Protein AF-A0A4Y2S9C5-F1 (afdb_monomer_lite)

Foldseek 3Di:
DDDDDDDCPPCVVVVVPPVVADPVNCPPDNDDDDDDPDPVSQPVPPDDDDDDDDDDDDDDDDPDDDPDDDDDDDDDDDDKDWDQDPVRDTDTDD

pLDDT: mean 72.43, std 16.41, range [32.81, 96.25]

Secondary structure (DSSP, 8-state):
----SS----HHHHHHTT----HHHHHHH--------STTS-TTSSSPPPP-----------SS--SS-------------EEE-TT--EEE--

Organism: Araneus ventricosus (NCBI:txid182803)

Sequence (94 aa):
MICSQETICSFTDLAQHNTNVTLEEYKDNTCLYVFDLTQDYSASDPFMNVARSGDISIHLKFDEDLPETVTLLVYMEMQSLIEIDKSRNIFTDY

Structure (mmCIF, N/CA/C/O backbone):
data_AF-A0A4Y2S9C5-F1
#
_entry.id   AF-A0A4Y2S9C5-F1
#
loop_
_atom_site.group_PDB
_atom_site.id
_atom_site.type_symbol
_atom_site.label_atom_id
_atom_site.label_alt_id
_atom_site.label_comp_id
_atom_site.label_asym_id
_atom_site.label_entity_id
_atom_site.label_seq_id
_atom_site.pdbx_PDB_ins_code
_atom_site.Cartn_x
_atom_site.Cartn_y
_atom_site.Cartn_z
_atom_site.occupancy
_atom_site.B_iso_or_equiv
_atom_site.auth_seq_id
_atom_site.auth_comp_id
_atom_site.auth_asym_id
_atom_site.auth_atom_id
_atom_site.pdbx_PDB_model_num
ATOM 1 N N . MET A 1 1 ? 0.059 -4.592 20.374 1.00 34.41 1 MET A N 1
ATOM 2 C CA . MET A 1 1 ? 0.519 -5.843 19.735 1.00 34.41 1 MET A CA 1
ATOM 3 C C . MET A 1 1 ? 1.733 -5.484 18.896 1.00 34.41 1 MET A C 1
ATOM 5 O O . MET A 1 1 ? 1.628 -4.611 18.051 1.00 34.41 1 MET A O 1
ATOM 9 N N .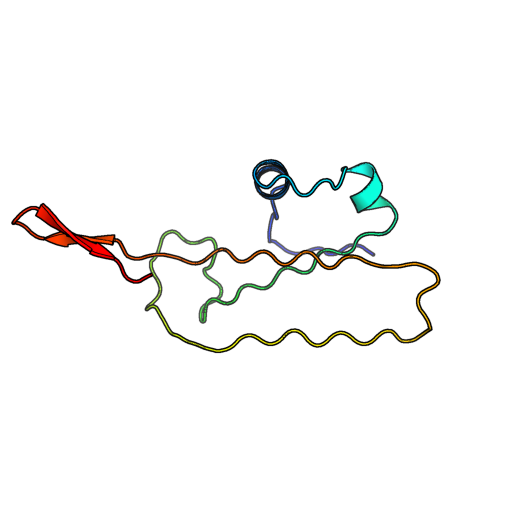 ILE A 1 2 ? 2.900 -6.018 19.254 1.00 33.25 2 ILE A N 1
ATOM 10 C CA . ILE A 1 2 ? 4.208 -5.628 18.710 1.00 33.25 2 ILE A CA 1
ATOM 11 C C . ILE A 1 2 ? 4.406 -6.397 17.401 1.00 33.25 2 ILE A C 1
ATOM 13 O O . ILE A 1 2 ? 4.494 -7.621 17.442 1.00 33.25 2 ILE A O 1
ATOM 17 N N . CYS A 1 3 ? 4.453 -5.711 16.256 1.00 33.28 3 CYS A N 1
ATOM 18 C CA . CYS A 1 3 ? 4.898 -6.328 15.009 1.00 33.28 3 CYS A CA 1
ATOM 19 C C . CYS A 1 3 ? 6.409 -6.108 14.885 1.00 33.28 3 CYS A C 1
ATOM 21 O O . CYS A 1 3 ? 6.879 -5.042 14.496 1.00 33.28 3 CYS A O 1
ATOM 23 N N . SER A 1 4 ? 7.166 -7.103 15.338 1.00 38.94 4 SER A N 1
ATOM 24 C CA . SER A 1 4 ? 8.603 -7.224 15.135 1.00 38.94 4 SER A CA 1
ATOM 25 C C . SER A 1 4 ? 8.857 -8.140 13.940 1.00 38.94 4 SER A C 1
ATOM 27 O O . SER A 1 4 ? 8.640 -9.343 14.069 1.00 38.94 4 SER A O 1
ATOM 29 N N . GLN A 1 5 ? 9.314 -7.578 12.822 1.00 32.81 5 GLN A N 1
ATOM 30 C CA . GLN A 1 5 ? 10.425 -8.060 11.987 1.00 32.81 5 GLN A CA 1
ATOM 31 C C . GLN A 1 5 ? 10.500 -7.188 10.725 1.00 32.81 5 GLN A C 1
ATOM 33 O O . GLN A 1 5 ? 9.579 -7.154 9.922 1.00 32.81 5 GLN A O 1
ATOM 38 N N . GLU A 1 6 ? 11.585 -6.417 10.652 1.00 37.97 6 GLU A N 1
ATOM 39 C CA . GLU A 1 6 ? 12.241 -5.885 9.450 1.00 37.97 6 GLU A CA 1
ATOM 40 C C . GLU A 1 6 ? 11.362 -5.541 8.237 1.00 37.97 6 GLU A C 1
ATOM 42 O O . GLU A 1 6 ? 11.477 -6.132 7.176 1.00 37.97 6 GLU A O 1
ATOM 47 N N . THR A 1 7 ? 10.563 -4.485 8.340 1.00 34.56 7 THR A N 1
ATOM 48 C CA . THR A 1 7 ? 10.461 -3.501 7.254 1.00 34.56 7 THR A CA 1
ATOM 49 C C . THR A 1 7 ? 10.181 -2.167 7.916 1.00 34.56 7 THR A C 1
ATOM 51 O O . THR A 1 7 ? 9.136 -1.953 8.531 1.00 34.56 7 THR A O 1
ATOM 54 N N . ILE A 1 8 ? 11.173 -1.285 7.883 1.00 35.22 8 ILE A N 1
ATOM 55 C CA . ILE A 1 8 ? 11.015 0.090 8.327 1.00 35.22 8 ILE A CA 1
ATOM 56 C C . ILE A 1 8 ? 10.074 0.734 7.305 1.00 35.22 8 ILE A C 1
ATOM 58 O O . ILE A 1 8 ? 10.530 1.262 6.297 1.00 35.22 8 ILE A O 1
ATOM 62 N N . CYS A 1 9 ? 8.760 0.717 7.548 1.00 44.78 9 CYS A N 1
ATOM 63 C CA . CYS A 1 9 ? 7.914 1.778 7.015 1.00 44.78 9 CYS A CA 1
ATOM 64 C C . CYS A 1 9 ? 8.382 3.044 7.709 1.00 44.78 9 CYS A C 1
ATOM 66 O O . CYS A 1 9 ? 7.961 3.386 8.817 1.00 44.78 9 CYS A O 1
ATOM 68 N N . SER A 1 10 ? 9.381 3.663 7.099 1.00 41.31 10 SER A N 1
ATOM 69 C CA . SER A 1 10 ? 9.956 4.895 7.574 1.00 41.31 10 SER A CA 1
ATOM 70 C C . SER A 1 10 ? 8.800 5.880 7.559 1.00 41.31 10 SER A C 1
ATOM 72 O O . SER A 1 10 ? 8.253 6.170 6.500 1.00 41.31 10 SER A O 1
ATOM 74 N N . PHE A 1 11 ? 8.393 6.389 8.724 1.00 46.41 11 PHE A N 1
ATOM 75 C CA . PHE A 1 11 ? 7.370 7.440 8.830 1.00 46.41 11 PHE A CA 1
ATOM 76 C C . PHE A 1 11 ? 7.647 8.636 7.896 1.00 46.41 11 PHE A C 1
ATOM 78 O O . PHE A 1 11 ? 6.762 9.448 7.658 1.00 46.41 11 PHE A O 1
ATOM 85 N N . THR A 1 12 ? 8.862 8.744 7.350 1.00 47.06 12 THR A N 1
ATOM 86 C CA . THR A 1 12 ? 9.231 9.654 6.268 1.00 47.06 12 THR A CA 1
ATOM 87 C C . THR A 1 12 ? 8.393 9.487 4.996 1.00 47.06 12 THR A C 1
ATOM 89 O O . THR A 1 12 ? 8.038 10.511 4.427 1.00 47.06 12 THR A O 1
ATOM 92 N N . ASP A 1 13 ? 8.016 8.274 4.574 1.00 48.25 13 ASP A N 1
ATOM 93 C CA . ASP A 1 13 ? 7.144 8.089 3.394 1.00 48.25 13 ASP A CA 1
ATOM 94 C C . ASP A 1 13 ? 5.698 8.484 3.691 1.00 48.25 13 ASP A C 1
ATOM 96 O O . ASP A 1 13 ? 5.063 9.206 2.920 1.00 48.25 13 ASP A O 1
ATOM 100 N N . LEU A 1 14 ? 5.194 8.111 4.872 1.00 51.28 14 LEU A N 1
ATOM 101 C CA . LEU A 1 14 ? 3.879 8.561 5.338 1.00 51.28 14 LEU A CA 1
ATOM 102 C C . LEU A 1 14 ? 3.806 10.076 5.565 1.00 51.28 14 LEU A C 1
ATOM 104 O O . LEU A 1 14 ? 2.703 10.611 5.587 1.00 51.28 14 LEU A O 1
ATOM 108 N N . ALA A 1 15 ? 4.939 10.755 5.769 1.00 50.75 15 ALA A N 1
ATOM 109 C CA . ALA A 1 15 ? 5.016 12.210 5.881 1.00 50.75 15 ALA A CA 1
ATOM 110 C C . ALA A 1 15 ? 5.161 12.905 4.515 1.00 50.75 15 ALA A C 1
ATOM 112 O O . ALA A 1 15 ? 4.752 14.058 4.377 1.00 50.75 15 ALA A O 1
ATOM 113 N N . GLN A 1 16 ? 5.739 12.234 3.510 1.00 52.19 16 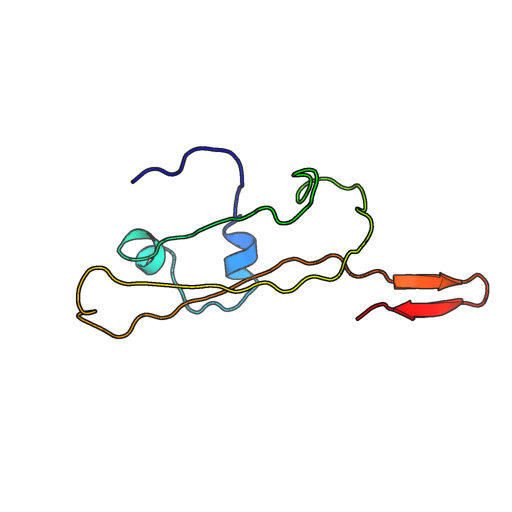GLN A N 1
ATOM 114 C CA . GLN A 1 16 ? 5.783 12.737 2.132 1.00 52.19 16 GLN A CA 1
ATOM 115 C C . GLN A 1 16 ? 4.403 12.698 1.475 1.00 52.19 16 GLN A C 1
ATOM 117 O O . GLN A 1 16 ? 4.029 13.619 0.745 1.00 52.19 16 GLN A O 1
ATOM 122 N N . HIS A 1 17 ? 3.619 11.666 1.769 1.00 55.47 17 HIS A N 1
ATOM 123 C CA . HIS A 1 17 ? 2.220 11.610 1.388 1.00 55.47 17 HIS A CA 1
ATOM 124 C C . HIS A 1 17 ? 1.391 12.312 2.459 1.00 55.47 17 HIS A C 1
ATOM 126 O O . HIS A 1 17 ? 1.430 11.925 3.614 1.00 55.47 17 HIS A O 1
ATOM 132 N N . ASN A 1 18 ? 0.640 13.357 2.107 1.00 59.56 18 ASN A N 1
ATOM 133 C CA . ASN A 1 18 ? -0.200 14.101 3.051 1.00 59.56 18 ASN A CA 1
ATOM 134 C C . ASN A 1 18 ? -1.402 13.244 3.510 1.00 59.56 18 ASN A C 1
ATOM 136 O O . ASN A 1 18 ? -2.538 13.461 3.097 1.00 59.56 18 ASN A O 1
ATOM 140 N N . THR A 1 19 ? -1.114 12.226 4.318 1.00 64.69 19 THR A N 1
ATOM 141 C CA . THR A 1 19 ? -2.006 11.180 4.836 1.00 64.69 19 THR A CA 1
ATOM 142 C C . THR A 1 19 ? -3.058 11.737 5.785 1.00 64.69 19 THR A C 1
ATOM 144 O O . THR A 1 19 ? -4.061 11.076 6.030 1.00 64.69 19 THR A O 1
ATOM 147 N N . ASN A 1 20 ? -2.845 12.955 6.299 1.00 64.88 20 ASN A N 1
ATOM 148 C CA . ASN A 1 20 ? -3.685 13.610 7.301 1.00 64.88 20 ASN A CA 1
ATOM 149 C C . ASN A 1 20 ? -3.850 12.778 8.591 1.00 64.88 20 ASN A C 1
ATOM 151 O O . ASN A 1 20 ? -4.796 12.998 9.338 1.00 64.88 20 ASN A O 1
ATOM 155 N N . VAL A 1 21 ? -2.933 11.829 8.832 1.00 69.94 21 VAL A N 1
ATOM 156 C CA . VAL A 1 21 ? -2.863 10.997 10.038 1.00 69.94 21 VAL A CA 1
ATOM 157 C C . VAL A 1 21 ? -1.657 11.444 10.851 1.00 69.94 21 VAL A C 1
ATOM 159 O O . VAL A 1 21 ? -0.518 11.440 10.380 1.00 69.94 21 VAL A O 1
ATOM 162 N N . THR A 1 22 ? -1.901 11.844 12.088 1.00 71.88 22 THR A N 1
ATOM 163 C CA . THR A 1 22 ? -0.866 12.208 13.051 1.00 71.88 22 THR A CA 1
ATOM 164 C C . THR A 1 22 ? -0.254 10.966 13.705 1.00 71.88 22 THR A C 1
ATOM 166 O O . THR A 1 22 ? -0.850 9.891 13.761 1.00 71.88 22 THR A O 1
ATOM 169 N N . LEU A 1 23 ? 0.956 11.105 14.258 1.00 69.50 23 LEU A N 1
ATOM 170 C CA . LEU A 1 23 ? 1.614 10.017 14.993 1.00 69.50 23 LEU A CA 1
ATOM 171 C C . LEU A 1 23 ? 0.801 9.553 16.217 1.00 69.50 23 LEU A C 1
ATOM 173 O O . LEU A 1 23 ? 0.914 8.396 16.615 1.00 69.50 23 LEU A O 1
ATOM 177 N N . GLU A 1 24 ? 0.024 10.445 16.834 1.00 69.38 24 GLU A N 1
ATOM 178 C CA . GLU A 1 24 ? -0.828 10.091 17.974 1.00 69.38 24 GLU A CA 1
ATOM 179 C C . GLU A 1 24 ? -2.048 9.277 17.526 1.00 69.38 24 GLU A C 1
ATOM 181 O O . GLU A 1 24 ? -2.287 8.208 18.081 1.00 69.38 24 GLU A O 1
ATOM 186 N N . GLU A 1 25 ? -2.722 9.679 16.442 1.00 70.19 25 GLU A N 1
ATOM 187 C CA . GLU A 1 25 ? -3.810 8.893 15.829 1.00 70.19 25 GLU A CA 1
ATOM 188 C C . GLU A 1 25 ? -3.333 7.506 15.367 1.00 70.19 25 GLU A C 1
ATOM 190 O O . GLU A 1 25 ? -4.054 6.510 15.493 1.00 70.19 25 GLU A O 1
ATOM 195 N N . TYR A 1 26 ? -2.085 7.413 14.892 1.00 70.88 26 TYR A N 1
ATOM 196 C CA . TYR A 1 26 ? -1.486 6.133 14.531 1.00 70.88 26 TYR A CA 1
ATOM 197 C C . TYR A 1 26 ? -1.344 5.185 15.733 1.00 70.88 26 TYR A C 1
ATOM 199 O O . TYR A 1 26 ? -1.611 3.989 15.621 1.00 70.88 26 TYR A O 1
ATOM 207 N N . LYS A 1 27 ? -0.913 5.704 16.888 1.00 70.75 27 LYS A N 1
ATOM 208 C CA . LYS A 1 27 ? -0.604 4.887 18.071 1.00 70.75 27 LYS A CA 1
ATOM 209 C C . LYS A 1 27 ? -1.837 4.301 18.744 1.00 70.75 27 LYS A C 1
ATOM 211 O O . LYS A 1 27 ? -1.745 3.189 19.262 1.00 70.75 27 LYS A O 1
ATOM 216 N N . ASP A 1 28 ? -2.940 5.042 18.752 1.00 67.81 28 ASP A N 1
ATOM 217 C CA . ASP A 1 28 ? -4.078 4.699 19.599 1.00 67.81 28 ASP A CA 1
ATOM 218 C C . ASP A 1 28 ? -5.072 3.750 18.918 1.00 67.81 28 ASP A C 1
ATOM 220 O O . ASP A 1 28 ? -5.578 2.859 19.592 1.00 67.81 28 ASP A O 1
ATOM 224 N N . ASN A 1 29 ? -5.318 3.872 17.604 1.00 67.31 29 ASN A N 1
ATOM 225 C CA . ASN A 1 29 ? -6.342 3.068 16.907 1.00 67.31 29 ASN A CA 1
ATOM 226 C C . ASN A 1 29 ? -6.015 2.712 15.444 1.00 67.31 29 ASN A C 1
ATOM 228 O O . ASN A 1 29 ? -6.901 2.296 14.697 1.00 67.31 29 ASN A O 1
ATOM 232 N N . THR A 1 30 ? -4.761 2.843 15.010 1.00 69.81 30 THR A N 1
ATOM 233 C CA . THR A 1 30 ? -4.373 2.483 13.638 1.00 69.81 30 THR A CA 1
ATOM 234 C C . THR A 1 30 ? -3.578 1.181 13.617 1.00 69.81 30 THR A C 1
ATOM 236 O O . THR A 1 30 ? -2.786 0.888 14.512 1.00 69.81 30 THR A O 1
ATOM 239 N N . CYS A 1 31 ? -3.775 0.383 12.570 1.00 74.81 31 CYS A N 1
ATOM 240 C CA . CYS A 1 31 ? -2.931 -0.764 12.260 1.00 74.81 31 CYS A CA 1
ATOM 241 C C . CYS A 1 31 ? -2.276 -0.561 10.891 1.00 74.81 31 CYS A C 1
ATOM 243 O O . CYS A 1 31 ? -2.905 -0.058 9.962 1.00 74.81 31 CYS A O 1
ATOM 245 N N . LEU A 1 32 ? -1.001 -0.936 10.780 1.00 79.56 32 LEU A N 1
ATOM 246 C CA . LEU A 1 32 ? -0.256 -0.918 9.526 1.00 79.56 32 LEU A CA 1
ATOM 247 C C . LEU A 1 32 ? 0.075 -2.348 9.128 1.00 79.56 32 LEU A C 1
ATOM 249 O O . LEU A 1 32 ? 0.669 -3.095 9.908 1.00 79.56 32 LEU A O 1
ATOM 253 N N . TYR A 1 33 ? -0.291 -2.697 7.901 1.00 81.50 33 TYR A N 1
ATOM 254 C CA . TYR A 1 33 ? 0.104 -3.942 7.264 1.00 81.50 33 TYR A CA 1
ATOM 255 C C . TYR A 1 33 ? 1.054 -3.622 6.122 1.00 81.50 33 TYR A C 1
ATOM 257 O O . TYR A 1 33 ? 0.777 -2.745 5.306 1.00 81.50 33 TYR A O 1
ATOM 265 N N . VAL A 1 34 ? 2.170 -4.340 6.086 1.00 80.62 34 VAL A N 1
ATOM 266 C CA . VAL A 1 34 ? 3.227 -4.160 5.095 1.00 80.62 34 VAL A CA 1
ATOM 267 C C . VAL A 1 34 ? 3.390 -5.481 4.376 1.00 80.62 34 VAL A C 1
ATOM 269 O O . VAL A 1 34 ? 3.559 -6.520 5.017 1.00 80.62 34 VAL A O 1
ATOM 272 N N . PHE A 1 35 ? 3.301 -5.439 3.053 1.00 82.44 35 PHE A N 1
ATOM 273 C CA . PHE A 1 35 ? 3.455 -6.607 2.203 1.00 82.44 35 PHE A CA 1
ATOM 274 C C . PHE A 1 35 ? 4.553 -6.317 1.194 1.00 82.44 35 PHE A C 1
ATOM 276 O O . PHE A 1 35 ? 4.463 -5.339 0.454 1.00 82.44 35 PHE A O 1
ATOM 283 N N . ASP A 1 36 ? 5.559 -7.182 1.148 1.00 83.00 36 ASP A N 1
ATOM 284 C CA . ASP A 1 36 ? 6.457 -7.231 0.007 1.00 83.00 36 ASP A CA 1
ATOM 285 C C . ASP A 1 36 ? 5.766 -8.035 -1.105 1.00 83.00 36 ASP A C 1
ATOM 287 O O . ASP A 1 36 ? 5.432 -9.210 -0.929 1.00 83.00 36 ASP A O 1
ATOM 291 N N . LEU A 1 37 ? 5.481 -7.360 -2.219 1.00 79.62 37 LEU A N 1
ATOM 292 C CA . LEU A 1 37 ? 4.817 -7.938 -3.388 1.00 79.62 37 LEU A CA 1
ATOM 293 C C . LEU A 1 37 ? 5.808 -8.384 -4.472 1.00 79.62 37 LEU A C 1
ATOM 295 O O . LEU A 1 37 ? 5.391 -8.884 -5.520 1.00 79.62 37 LEU A O 1
ATOM 299 N N . THR A 1 38 ? 7.111 -8.218 -4.242 1.00 78.44 38 THR A N 1
ATOM 300 C CA . THR A 1 38 ? 8.145 -8.777 -5.113 1.00 78.44 38 THR A CA 1
ATOM 301 C C . THR A 1 38 ? 8.197 -10.295 -4.959 1.00 78.44 38 THR A C 1
ATOM 303 O O . THR A 1 38 ? 7.883 -10.864 -3.914 1.00 78.44 38 THR A O 1
ATOM 306 N N . GLN A 1 39 ? 8.556 -10.994 -6.035 1.00 75.69 39 GLN A N 1
ATOM 307 C CA . GLN A 1 39 ? 8.537 -12.463 -6.049 1.00 75.69 39 GLN A CA 1
ATOM 308 C C . GLN A 1 39 ? 9.631 -13.087 -5.183 1.00 75.69 39 GLN A C 1
ATOM 310 O O . GLN A 1 39 ? 9.530 -14.245 -4.784 1.00 75.69 39 GLN A O 1
ATOM 315 N N . ASP A 1 40 ? 10.693 -12.331 -4.965 1.00 83.00 40 ASP A N 1
ATOM 316 C CA . ASP A 1 40 ? 11.934 -12.713 -4.315 1.00 83.00 40 ASP A CA 1
ATOM 317 C C . ASP A 1 40 ? 12.140 -11.990 -2.977 1.00 83.00 40 ASP A C 1
ATOM 319 O O . ASP A 1 40 ? 13.191 -12.165 -2.365 1.00 83.00 40 ASP A O 1
ATOM 323 N N . TYR A 1 41 ? 11.133 -11.248 -2.497 1.00 79.94 41 TYR A N 1
ATOM 324 C CA . TYR A 1 41 ? 11.175 -10.475 -1.251 1.00 79.94 41 TYR A CA 1
ATOM 325 C C . TYR A 1 41 ? 12.314 -9.445 -1.210 1.00 79.94 41 TYR A C 1
ATOM 327 O O . TYR A 1 41 ? 12.970 -9.251 -0.185 1.00 79.94 41 TYR A O 1
ATOM 335 N N . SER A 1 42 ? 12.584 -8.826 -2.358 1.00 80.44 42 SER A N 1
ATOM 336 C CA . SER A 1 42 ? 13.674 -7.879 -2.565 1.00 80.44 42 SER A CA 1
ATOM 337 C C . SER A 1 42 ? 13.162 -6.453 -2.795 1.00 80.44 42 SER A C 1
ATOM 339 O O . SER A 1 42 ? 13.843 -5.639 -3.415 1.00 80.44 42 SER A O 1
ATOM 341 N N . ALA A 1 43 ? 11.985 -6.090 -2.262 1.00 75.94 43 ALA A N 1
ATOM 342 C CA . ALA A 1 43 ? 11.431 -4.738 -2.432 1.00 75.94 43 ALA A CA 1
ATOM 343 C C . ALA A 1 43 ? 12.377 -3.618 -1.966 1.00 75.94 43 ALA A C 1
ATOM 345 O O . ALA A 1 43 ? 12.301 -2.503 -2.470 1.00 75.94 43 ALA A O 1
ATOM 346 N N . SER A 1 44 ? 13.270 -3.907 -1.013 1.00 76.25 44 SER A N 1
ATOM 347 C CA . SER A 1 44 ? 14.266 -2.954 -0.503 1.00 76.25 44 SER A CA 1
ATOM 348 C C . SER A 1 44 ? 15.630 -3.025 -1.205 1.00 76.25 44 SER A C 1
ATOM 350 O O . SER A 1 44 ? 16.532 -2.266 -0.847 1.00 76.25 44 SER A O 1
ATOM 352 N N . ASP A 1 45 ? 15.813 -3.930 -2.169 1.00 79.06 45 ASP A N 1
ATOM 353 C CA . ASP A 1 45 ? 17.082 -4.095 -2.873 1.00 79.06 45 ASP A CA 1
ATOM 354 C C . ASP A 1 45 ? 17.184 -3.186 -4.108 1.00 79.06 45 ASP A C 1
ATOM 356 O O . ASP A 1 45 ? 16.195 -2.875 -4.771 1.00 79.06 45 ASP A O 1
ATOM 360 N N . PRO A 1 46 ? 18.410 -2.789 -4.495 1.00 70.56 46 PRO A N 1
ATOM 361 C CA . PRO A 1 46 ? 18.643 -1.926 -5.653 1.00 70.56 46 PRO A CA 1
ATOM 362 C C . PRO A 1 46 ? 18.501 -2.655 -7.002 1.00 70.56 46 PRO A C 1
ATOM 364 O O . PRO A 1 46 ? 18.749 -2.057 -8.052 1.00 70.56 46 PRO A O 1
ATOM 367 N N . PHE A 1 47 ? 18.196 -3.956 -6.996 1.00 70.44 47 PHE A N 1
ATOM 368 C CA . PHE A 1 47 ? 18.116 -4.769 -8.204 1.00 70.44 47 PHE A CA 1
ATOM 369 C C . PHE A 1 47 ? 16.709 -4.716 -8.804 1.00 70.44 47 PHE A C 1
ATOM 371 O O . PHE A 1 47 ? 15.704 -4.841 -8.111 1.00 70.44 47 PHE A O 1
ATOM 378 N N . MET A 1 48 ? 16.641 -4.535 -10.124 1.00 66.25 48 MET A N 1
ATOM 379 C CA . MET A 1 48 ? 15.370 -4.482 -10.844 1.00 66.25 48 MET A CA 1
ATOM 380 C C . MET A 1 48 ? 14.836 -5.897 -11.054 1.00 66.25 48 MET A C 1
ATOM 382 O O . MET A 1 48 ? 15.478 -6.724 -11.712 1.00 66.25 48 MET A O 1
ATOM 386 N N . ASN A 1 49 ? 13.640 -6.153 -10.538 1.00 69.31 49 ASN A N 1
ATOM 387 C CA . ASN A 1 49 ? 12.892 -7.360 -10.847 1.00 69.31 49 ASN A CA 1
ATOM 388 C C . ASN A 1 49 ? 12.243 -7.250 -12.229 1.00 69.31 49 ASN A C 1
ATOM 390 O O . ASN A 1 49 ? 11.939 -6.162 -12.718 1.00 69.31 49 ASN A O 1
ATOM 394 N N . VAL A 1 50 ? 12.004 -8.391 -12.880 1.00 69.75 50 VAL A N 1
ATOM 395 C CA . VAL A 1 50 ? 11.236 -8.402 -14.132 1.00 69.75 50 VAL A CA 1
ATOM 396 C C . VAL A 1 50 ? 9.814 -7.941 -13.822 1.00 69.75 50 VAL A C 1
ATOM 398 O O . VAL A 1 50 ? 9.106 -8.618 -13.075 1.00 69.75 50 VAL A O 1
ATOM 401 N N . ALA A 1 51 ? 9.399 -6.823 -14.421 1.00 69.19 51 ALA A N 1
ATOM 402 C CA . ALA A 1 51 ? 8.051 -6.294 -14.270 1.00 69.19 51 ALA A CA 1
ATOM 403 C C . ALA A 1 51 ? 7.018 -7.346 -14.699 1.00 69.19 51 ALA A C 1
ATOM 405 O O . ALA A 1 51 ? 7.088 -7.914 -15.795 1.00 69.19 51 ALA A O 1
ATOM 406 N N . ARG A 1 52 ? 6.059 -7.627 -13.816 1.00 71.19 52 ARG A N 1
ATOM 407 C CA . ARG A 1 52 ? 4.926 -8.504 -14.106 1.00 71.19 52 ARG A CA 1
ATOM 408 C C . ARG A 1 52 ? 3.637 -7.809 -13.725 1.00 71.19 52 ARG A C 1
ATOM 410 O O . ARG A 1 52 ? 3.522 -7.259 -12.637 1.00 71.19 52 ARG A O 1
ATOM 417 N N . SER A 1 53 ? 2.658 -7.898 -14.613 1.00 75.38 53 SER A N 1
ATOM 418 C CA . SER A 1 53 ? 1.297 -7.464 -14.340 1.00 75.38 53 SER A CA 1
ATOM 419 C C . SER A 1 53 ? 0.549 -8.534 -13.549 1.00 75.38 53 SER A C 1
ATOM 421 O O . SER A 1 53 ? 0.621 -9.722 -13.879 1.00 75.38 53 SER A O 1
ATOM 423 N N . GLY A 1 54 ? -0.223 -8.106 -12.563 1.00 77.75 54 GLY A N 1
ATOM 424 C CA . GLY A 1 54 ? -1.160 -8.945 -11.832 1.00 77.75 54 GLY A CA 1
ATOM 425 C C . GLY A 1 54 ? -2.209 -8.081 -11.147 1.00 77.75 54 GLY A C 1
ATOM 426 O O . GLY A 1 54 ? -1.997 -6.886 -10.949 1.00 77.75 54 GLY A O 1
ATOM 427 N N . ASP A 1 55 ? -3.332 -8.692 -10.793 1.00 83.19 55 ASP A N 1
ATOM 428 C CA . ASP A 1 55 ? -4.404 -8.018 -10.069 1.00 83.19 55 ASP A CA 1
ATOM 429 C C . ASP A 1 55 ? -4.226 -8.205 -8.561 1.00 83.19 55 ASP A C 1
ATOM 431 O O . ASP A 1 55 ? -3.976 -9.314 -8.080 1.00 83.19 55 ASP A O 1
ATOM 435 N N . ILE A 1 56 ? -4.398 -7.121 -7.803 1.00 84.06 56 ILE A N 1
ATOM 436 C CA . ILE A 1 56 ? -4.359 -7.134 -6.338 1.00 84.06 56 ILE A CA 1
ATOM 437 C C . ILE A 1 56 ? -5.753 -6.794 -5.824 1.00 84.06 56 ILE A C 1
ATOM 439 O O . ILE A 1 56 ? -6.336 -5.776 -6.189 1.00 84.06 56 ILE A O 1
ATOM 443 N N . SER A 1 57 ? -6.299 -7.664 -4.976 1.00 88.12 57 SER A N 1
ATOM 444 C CA . SER A 1 57 ? -7.616 -7.491 -4.358 1.00 88.12 57 SER A CA 1
ATOM 445 C C . SER A 1 57 ? -7.490 -7.525 -2.841 1.00 88.12 57 SER A C 1
ATOM 447 O O . SER A 1 57 ? -6.950 -8.476 -2.278 1.00 88.12 57 SER A O 1
ATOM 449 N N . ILE A 1 58 ? -8.010 -6.493 -2.177 1.00 86.19 58 ILE A N 1
ATOM 450 C CA . ILE A 1 58 ? -8.026 -6.390 -0.716 1.00 86.19 58 ILE A CA 1
ATOM 451 C C . ILE A 1 58 ? -9.439 -6.718 -0.234 1.00 86.19 58 ILE A C 1
ATOM 453 O O . ILE A 1 58 ? -10.398 -6.026 -0.572 1.00 86.19 58 ILE A O 1
ATOM 457 N N . HIS A 1 59 ? -9.561 -7.771 0.572 1.00 89.44 59 HIS A N 1
ATOM 458 C CA . HIS A 1 59 ? -10.816 -8.172 1.201 1.00 89.44 59 HIS A CA 1
ATOM 459 C C . HIS A 1 59 ? -10.717 -7.959 2.708 1.00 89.44 59 HIS A C 1
ATOM 461 O O . HIS A 1 59 ? -9.889 -8.580 3.372 1.00 89.44 59 HIS A O 1
ATOM 467 N N . LEU A 1 60 ? -11.580 -7.101 3.247 1.00 84.75 60 LEU A N 1
ATOM 468 C CA . LEU A 1 60 ? -11.669 -6.834 4.679 1.00 84.75 60 LEU A CA 1
ATOM 469 C C . LEU A 1 60 ? -12.985 -7.376 5.223 1.00 84.75 60 LEU A C 1
ATOM 471 O O . LEU A 1 60 ? -14.038 -7.232 4.600 1.00 84.75 60 LEU A O 1
ATOM 475 N N . LYS A 1 61 ? -12.917 -7.993 6.400 1.00 88.44 61 LYS A N 1
ATOM 476 C CA . LYS A 1 61 ? -14.080 -8.435 7.162 1.00 88.44 61 LYS A CA 1
ATOM 477 C C . LYS A 1 61 ? -13.889 -8.010 8.611 1.00 88.44 61 LYS A C 1
ATOM 479 O O . LYS A 1 61 ? -12.867 -8.335 9.207 1.00 88.44 61 LYS A O 1
ATOM 484 N N . PHE A 1 62 ? -14.883 -7.324 9.156 1.00 86.44 62 PHE A N 1
ATOM 485 C CA . PHE A 1 62 ? -14.945 -6.992 10.574 1.00 86.44 62 PHE A CA 1
ATOM 486 C C . PHE A 1 62 ? -15.687 -8.108 11.314 1.00 86.44 62 PHE A C 1
ATOM 488 O O . PHE A 1 62 ? -16.640 -8.680 10.778 1.00 86.44 62 PHE A O 1
ATOM 495 N N . ASP A 1 63 ? -15.187 -8.476 12.492 1.00 88.12 63 ASP A N 1
ATOM 496 C CA . ASP A 1 63 ? -15.798 -9.522 13.324 1.00 88.12 63 ASP A CA 1
ATOM 497 C C . ASP A 1 63 ? -17.084 -9.019 13.999 1.00 88.12 63 ASP A C 1
ATOM 499 O O . ASP A 1 63 ? -18.061 -9.755 14.117 1.00 88.12 63 ASP A O 1
ATOM 503 N N . GLU A 1 64 ? -17.103 -7.730 14.342 1.00 91.38 64 GLU A N 1
ATOM 504 C CA . GLU A 1 64 ? -18.232 -7.015 14.932 1.00 91.38 64 GLU A CA 1
ATOM 505 C C . GLU A 1 64 ? -18.562 -5.754 14.118 1.00 91.38 64 GLU A C 1
ATOM 507 O O . GLU A 1 64 ? -17.776 -5.309 13.273 1.00 91.38 64 GLU A O 1
ATOM 512 N N . ASP A 1 65 ? -19.733 -5.171 14.382 1.00 89.44 65 ASP A N 1
ATOM 513 C CA . ASP A 1 65 ? -20.143 -3.907 13.775 1.00 89.44 65 ASP A CA 1
ATOM 514 C C . ASP A 1 65 ? -19.192 -2.776 14.188 1.00 89.44 65 ASP A C 1
ATOM 516 O O . ASP A 1 65 ? -18.845 -2.617 15.360 1.00 89.44 65 ASP A O 1
ATOM 520 N N . LEU A 1 66 ? -18.787 -1.959 13.215 1.00 86.50 66 LEU A N 1
ATOM 521 C CA . LEU A 1 66 ? -17.905 -0.829 13.474 1.00 86.50 66 LEU A CA 1
ATOM 522 C C . LEU A 1 66 ? -18.653 0.264 14.253 1.00 86.50 66 LEU A C 1
ATOM 524 O O . LEU A 1 66 ? -19.675 0.758 13.766 1.00 86.50 66 LEU A O 1
ATOM 528 N N . PRO A 1 67 ? -18.147 0.693 15.424 1.00 86.56 67 PRO A N 1
ATOM 529 C CA . PRO A 1 67 ? -18.792 1.738 16.218 1.00 86.56 67 PRO A CA 1
ATOM 530 C C . PRO A 1 67 ? -18.716 3.116 15.543 1.00 86.56 67 PRO A C 1
ATOM 532 O O . PRO A 1 67 ? -19.518 3.998 15.846 1.00 86.56 67 PRO A O 1
ATOM 535 N N . GLU A 1 68 ? -17.767 3.296 14.621 1.00 84.62 68 GLU A N 1
ATOM 536 C CA . GLU A 1 68 ? -17.532 4.525 13.871 1.00 84.62 68 GLU A CA 1
ATOM 537 C C . GLU A 1 68 ? -16.993 4.235 12.462 1.00 84.62 68 GLU A C 1
ATOM 539 O O . GLU A 1 68 ? -16.517 3.137 12.165 1.00 84.62 68 GLU A O 1
ATOM 544 N N . THR A 1 69 ? -17.079 5.223 11.569 1.00 83.25 69 THR A N 1
ATOM 545 C CA . THR A 1 69 ? -16.541 5.109 10.208 1.00 83.25 69 THR A CA 1
ATOM 546 C C . THR A 1 69 ? -15.022 4.981 10.249 1.00 83.25 69 THR A C 1
ATOM 548 O O . THR A 1 69 ? -14.336 5.870 10.744 1.00 83.25 69 THR A O 1
ATOM 551 N N . VAL A 1 70 ? -14.496 3.920 9.639 1.00 81.12 70 VAL A N 1
ATOM 552 C CA . VAL A 1 70 ? -13.051 3.711 9.484 1.00 81.12 70 VAL A CA 1
ATOM 553 C C . VAL A 1 70 ? -12.587 4.105 8.085 1.00 81.12 70 VAL A C 1
ATOM 555 O O . VAL A 1 70 ? -13.320 3.955 7.106 1.00 81.12 70 VAL A O 1
ATOM 558 N N . THR A 1 71 ? -11.350 4.586 7.983 1.00 81.12 71 THR A N 1
ATOM 559 C CA . THR A 1 71 ? -10.703 4.911 6.704 1.00 81.12 71 THR A CA 1
ATOM 560 C C . THR A 1 71 ? -9.585 3.913 6.437 1.00 81.12 71 THR A C 1
ATOM 562 O O . THR A 1 71 ? -8.728 3.703 7.291 1.00 81.12 71 THR A O 1
ATOM 565 N N . LEU A 1 72 ? -9.580 3.314 5.244 1.00 81.25 72 LEU A N 1
ATOM 566 C CA . LEU A 1 72 ? -8.475 2.487 4.765 1.00 81.25 72 LEU A CA 1
ATOM 567 C C . LEU A 1 72 ? -7.592 3.318 3.834 1.00 81.25 72 LEU A C 1
ATOM 569 O O . LEU A 1 72 ? -8.056 3.783 2.793 1.00 81.25 72 LEU A O 1
ATOM 573 N N . LEU A 1 73 ? -6.318 3.458 4.189 1.00 80.50 73 LEU A N 1
ATOM 574 C CA . LEU A 1 73 ? -5.296 4.039 3.323 1.00 80.50 73 LEU A CA 1
ATOM 575 C C . LEU A 1 73 ? -4.445 2.913 2.735 1.00 80.50 73 LEU A C 1
ATOM 577 O O . LEU A 1 73 ? -3.908 2.091 3.476 1.00 80.50 73 LEU A O 1
ATOM 581 N N . VAL A 1 74 ? -4.334 2.876 1.407 1.00 82.44 74 VAL A N 1
ATOM 582 C CA . VAL A 1 74 ? -3.545 1.872 0.684 1.00 82.44 74 VAL A CA 1
ATOM 583 C C . VAL A 1 74 ? -2.458 2.587 -0.102 1.00 82.44 74 VAL A C 1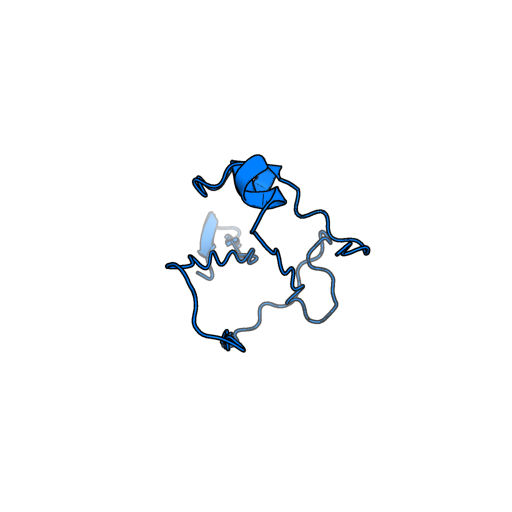
ATOM 585 O O . VAL A 1 74 ? -2.755 3.424 -0.953 1.00 82.44 74 VAL A O 1
ATOM 588 N N . TYR A 1 75 ? -1.210 2.232 0.187 1.00 79.81 75 TYR A N 1
ATOM 589 C CA . TYR A 1 75 ? -0.030 2.702 -0.526 1.00 79.81 75 TYR A CA 1
ATOM 590 C C . TYR A 1 75 ? 0.645 1.524 -1.215 1.00 79.81 75 TYR A C 1
ATOM 592 O O . TYR A 1 75 ? 0.670 0.414 -0.684 1.00 79.81 75 TYR A O 1
ATOM 600 N N . MET A 1 76 ? 1.184 1.779 -2.401 1.00 77.88 76 MET A N 1
ATOM 601 C CA . MET A 1 76 ? 1.984 0.822 -3.148 1.00 77.88 76 MET A CA 1
ATOM 602 C C . MET A 1 76 ? 3.136 1.573 -3.788 1.00 77.88 76 MET A C 1
ATOM 604 O O . MET A 1 76 ? 2.922 2.541 -4.516 1.00 77.88 76 MET A O 1
ATOM 608 N N . GLU A 1 77 ? 4.343 1.106 -3.516 1.00 75.69 77 GLU A N 1
ATOM 609 C CA . GLU A 1 77 ? 5.513 1.488 -4.282 1.00 75.69 77 GLU A CA 1
ATOM 610 C C . GLU A 1 77 ? 5.661 0.496 -5.436 1.00 75.69 77 GLU A C 1
ATOM 612 O O . GLU A 1 77 ? 5.635 -0.719 -5.234 1.00 75.69 77 GLU A O 1
ATOM 617 N N . MET A 1 78 ? 5.771 1.012 -6.657 1.00 72.75 78 MET A N 1
ATOM 618 C CA . MET A 1 78 ? 5.999 0.199 -7.844 1.00 72.75 78 MET A CA 1
ATOM 619 C C . MET A 1 78 ? 7.129 0.811 -8.659 1.00 72.75 78 MET A C 1
ATOM 621 O O . MET A 1 78 ? 7.202 2.028 -8.839 1.00 72.75 78 MET A O 1
ATOM 625 N N . GLN A 1 79 ? 8.011 -0.048 -9.160 1.00 73.12 79 GLN A N 1
ATOM 626 C CA . GLN A 1 79 ? 9.076 0.366 -10.062 1.00 73.12 79 GLN A CA 1
ATOM 627 C C . GLN A 1 79 ? 8.460 0.756 -11.413 1.00 73.12 79 GLN A C 1
ATOM 629 O O . GLN A 1 79 ? 7.651 0.011 -11.960 1.00 73.12 79 GLN A O 1
ATOM 634 N N . SER A 1 80 ? 8.851 1.915 -11.945 1.00 74.50 80 SER A N 1
ATOM 635 C CA . SER A 1 80 ? 8.554 2.320 -13.324 1.00 74.50 80 SER A CA 1
ATOM 636 C C . SER A 1 80 ? 9.837 2.260 -14.147 1.00 74.50 80 SER A C 1
ATOM 638 O O . SER A 1 80 ? 10.902 2.678 -13.679 1.00 74.50 80 SER A O 1
ATOM 640 N N . LEU A 1 81 ? 9.758 1.721 -15.362 1.00 77.38 81 LEU A N 1
ATOM 641 C CA . LEU A 1 81 ? 10.874 1.666 -16.294 1.00 77.38 81 LEU A CA 1
ATOM 642 C C . LEU A 1 81 ? 10.828 2.878 -17.224 1.00 77.38 81 LEU A C 1
ATOM 644 O O . LEU A 1 81 ? 9.902 3.062 -18.013 1.00 77.38 81 LEU A O 1
ATOM 648 N N . ILE A 1 82 ? 11.891 3.678 -17.177 1.00 85.81 82 ILE A N 1
ATOM 649 C CA . ILE A 1 82 ? 12.154 4.717 -18.171 1.00 85.81 82 ILE A CA 1
ATOM 650 C C . ILE A 1 82 ? 13.339 4.257 -19.014 1.00 85.81 82 ILE A C 1
ATOM 652 O O . ILE A 1 82 ? 14.483 4.259 -18.556 1.00 85.81 82 ILE A O 1
ATOM 656 N N . GLU A 1 83 ? 13.073 3.869 -20.256 1.00 87.81 83 GLU A N 1
ATOM 657 C CA . GLU A 1 83 ? 14.105 3.509 -21.221 1.00 87.81 83 GLU A CA 1
ATOM 658 C C . GLU A 1 83 ? 14.465 4.731 -22.074 1.00 87.81 83 GLU A C 1
ATOM 660 O O . GLU A 1 83 ? 13.600 5.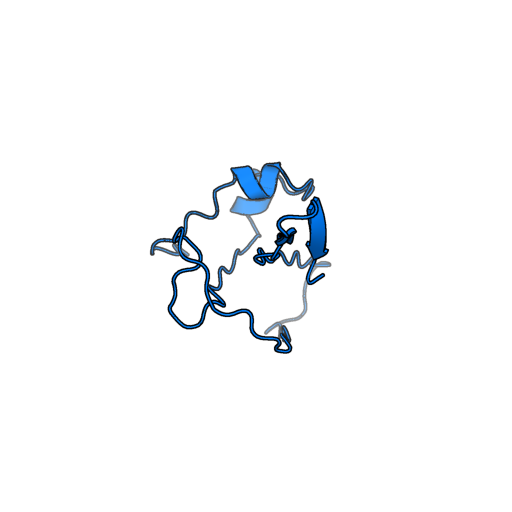403 -22.636 1.00 87.81 83 GLU A O 1
ATOM 665 N N . ILE A 1 84 ? 15.764 5.025 -22.171 1.00 93.31 84 ILE A N 1
ATOM 666 C CA . ILE A 1 84 ? 16.289 6.095 -23.021 1.00 93.31 84 ILE A CA 1
ATOM 667 C C . ILE A 1 84 ? 17.190 5.468 -24.075 1.00 93.31 84 ILE A C 1
ATOM 669 O O . ILE A 1 84 ? 18.230 4.889 -23.750 1.00 93.31 84 ILE A O 1
ATOM 673 N N . ASP A 1 85 ? 16.815 5.608 -25.343 1.00 94.19 85 ASP A N 1
ATOM 674 C CA . ASP A 1 85 ? 17.630 5.087 -26.435 1.00 94.19 85 ASP A CA 1
ATOM 675 C C . ASP A 1 85 ? 18.798 6.027 -26.798 1.00 94.19 85 ASP A C 1
ATOM 677 O O . ASP A 1 85 ? 18.930 7.161 -26.327 1.00 94.19 85 ASP A O 1
ATOM 681 N N . LYS A 1 86 ? 19.678 5.564 -27.693 1.00 94.31 86 LYS A N 1
ATOM 682 C CA . LYS A 1 86 ? 20.833 6.353 -28.163 1.00 94.31 86 LYS A CA 1
ATOM 683 C C . LYS A 1 86 ? 20.440 7.634 -28.909 1.00 94.31 86 LYS A C 1
ATOM 685 O O . LYS A 1 86 ? 21.249 8.557 -28.986 1.00 94.31 86 LYS A O 1
ATOM 690 N N . SER A 1 87 ? 19.228 7.686 -29.448 1.00 96.25 87 SER A N 1
ATOM 691 C CA . SER A 1 87 ? 18.645 8.848 -30.118 1.00 96.25 87 SER A CA 1
ATOM 692 C C . SER A 1 87 ? 17.931 9.793 -29.146 1.00 96.25 87 SER A C 1
ATOM 694 O O . SER A 1 87 ? 17.384 10.801 -29.587 1.00 96.25 87 SER A O 1
ATOM 696 N N . ARG A 1 88 ? 17.993 9.520 -27.833 1.00 91.75 88 ARG A N 1
ATOM 697 C CA . ARG A 1 88 ? 17.292 10.245 -26.763 1.00 91.75 88 ARG A CA 1
ATOM 698 C C . ARG A 1 88 ? 15.769 10.162 -26.865 1.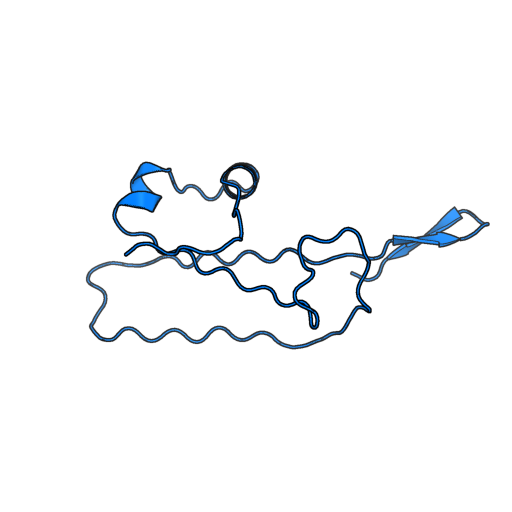00 91.75 88 ARG A C 1
ATOM 700 O O . ARG A 1 88 ? 15.080 11.047 -26.361 1.00 91.75 88 ARG A O 1
ATOM 707 N N . ASN A 1 89 ? 15.243 9.118 -27.495 1.00 90.88 89 ASN A N 1
ATOM 708 C CA . ASN A 1 89 ? 13.833 8.795 -27.351 1.00 90.88 89 ASN A CA 1
ATOM 709 C C . ASN A 1 89 ? 13.606 8.247 -25.944 1.00 90.88 89 ASN A C 1
ATOM 711 O O . ASN A 1 89 ? 14.433 7.491 -25.432 1.00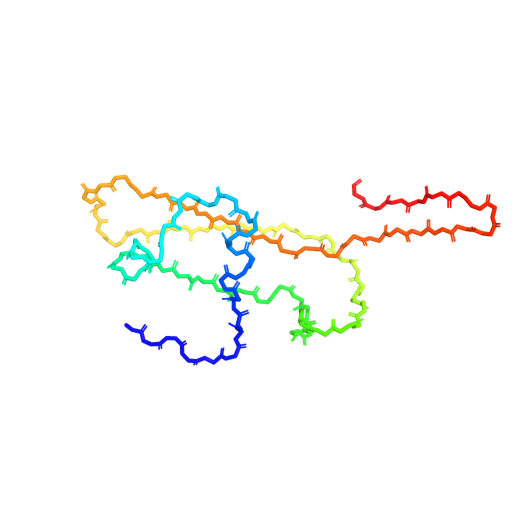 90.88 89 ASN A O 1
ATOM 715 N N . ILE A 1 90 ? 12.503 8.667 -25.333 1.00 91.62 90 ILE A N 1
ATOM 716 C CA . ILE A 1 90 ? 12.121 8.288 -23.976 1.00 91.62 90 ILE A CA 1
ATOM 717 C C . ILE A 1 90 ? 10.915 7.365 -24.098 1.00 91.62 90 ILE A C 1
ATOM 719 O O . ILE A 1 90 ? 9.889 7.763 -24.651 1.00 91.62 90 ILE A O 1
ATOM 723 N N . PHE A 1 91 ? 11.054 6.149 -23.590 1.00 87.50 91 PHE A N 1
ATOM 724 C CA . PHE A 1 91 ? 9.993 5.159 -23.494 1.00 87.50 91 PHE A CA 1
ATOM 725 C C . PHE A 1 91 ? 9.681 4.921 -22.027 1.00 87.50 91 PHE A C 1
ATOM 727 O O . PHE A 1 91 ? 10.583 4.859 -21.193 1.00 87.50 91 PHE A O 1
ATOM 734 N N . THR A 1 92 ? 8.400 4.805 -21.721 1.00 83.88 92 THR A N 1
ATOM 735 C CA . THR A 1 92 ? 7.911 4.633 -20.359 1.00 83.88 92 THR A CA 1
ATOM 736 C C . THR A 1 92 ? 6.813 3.587 -20.331 1.00 83.88 92 THR A C 1
ATOM 738 O O . THR A 1 92 ? 6.049 3.487 -21.290 1.00 83.88 92 THR A O 1
ATOM 741 N N . ASP A 1 93 ? 6.740 2.817 -19.251 1.00 74.00 93 ASP A N 1
ATOM 742 C CA . ASP A 1 93 ? 5.879 1.636 -19.124 1.00 74.00 93 ASP A CA 1
ATOM 743 C C . ASP A 1 93 ? 4.623 1.838 -18.255 1.00 74.00 93 ASP A C 1
ATOM 745 O O . ASP A 1 93 ? 3.989 0.855 -17.872 1.00 74.00 93 ASP A O 1
ATOM 749 N N . TYR A 1 94 ? 4.247 3.090 -17.974 1.00 64.38 94 TYR A N 1
ATOM 750 C CA . TYR A 1 94 ? 3.056 3.448 -17.191 1.00 64.38 94 TYR A CA 1
ATOM 751 C C . TYR A 1 94 ? 1.758 3.544 -18.002 1.00 64.38 94 TYR A C 1
ATOM 753 O O . TYR A 1 94 ? 1.788 4.045 -19.152 1.00 64.38 94 TYR A O 1
#

Radius of gyration: 17.88 Å; chains: 1; bounding box: 41×27×50 Å